Protein AF-A0AAP8N8T9-F1 (afdb_monomer)

Foldseek 3Di:
DVVVVLVPDPDPVVVVVVVVVVVVVVVLVVVLVVLVVVLVVQLVVCVVVVNPVSNVVSVVVSVCVNVVVVVVCVVVVVVVVVVCCVVVPPPPDDD

Solvent-accessible surface area (backbone atoms only — not comparable to full-atom values): 5526 Å² total; per-residue 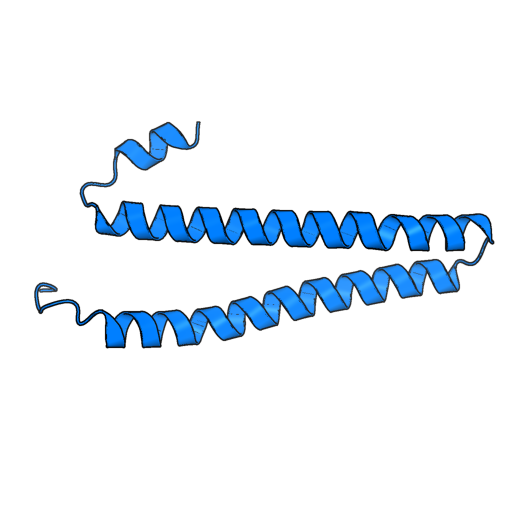(Å²): 119,75,71,68,68,62,75,74,63,95,46,73,66,61,55,50,53,51,53,52,51,50,51,53,50,50,51,51,54,48,52,54,51,50,54,49,58,62,48,49,58,57,40,51,55,24,55,76,69,70,36,65,66,57,36,52,50,53,52,51,53,52,50,50,50,53,51,50,51,52,49,51,51,51,64,51,47,60,56,48,52,57,50,49,56,64,73,60,57,75,72,93,76,88,129

Mean predicted aligned error: 10.9 Å

Structure (mmCIF, N/CA/C/O backbone):
data_AF-A0AAP8N8T9-F1
#
_entry.id   AF-A0AAP8N8T9-F1
#
loop_
_atom_site.group_PDB
_atom_site.id
_atom_site.type_symbol
_atom_site.label_atom_id
_atom_site.label_alt_id
_atom_site.label_comp_id
_atom_site.label_asym_id
_atom_site.label_entity_id
_atom_site.label_seq_id
_atom_site.pdbx_PDB_ins_code
_atom_site.Cartn_x
_atom_site.Cartn_y
_atom_site.Cartn_z
_atom_site.occupancy
_atom_site.B_iso_or_equiv
_atom_site.auth_seq_id
_atom_site.auth_comp_id
_atom_site.auth_asym_id
_atom_site.auth_atom_id
_atom_site.pdbx_PDB_model_num
ATOM 1 N N . VAL A 1 1 ? 19.916 12.147 -0.510 1.00 50.66 1 VAL A N 1
ATOM 2 C CA . VAL A 1 1 ? 20.585 10.833 -0.373 1.00 50.66 1 VAL A CA 1
ATOM 3 C C . VAL A 1 1 ? 20.262 9.915 -1.552 1.00 50.66 1 VAL A C 1
ATOM 5 O O . VAL A 1 1 ? 21.209 9.408 -2.133 1.00 50.66 1 VAL A O 1
ATOM 8 N N . ASP A 1 2 ? 19.007 9.821 -2.022 1.00 50.50 2 ASP A N 1
ATOM 9 C CA . ASP A 1 2 ? 18.657 9.040 -3.238 1.00 50.50 2 ASP A CA 1
ATOM 10 C C . ASP A 1 2 ? 19.225 9.598 -4.558 1.00 50.50 2 ASP A C 1
ATOM 12 O O . ASP A 1 2 ? 19.466 8.855 -5.506 1.00 50.50 2 ASP A O 1
ATOM 16 N N . SER A 1 3 ? 19.525 10.898 -4.619 1.00 54.34 3 SER A N 1
ATOM 17 C CA . SER A 1 3 ? 20.116 11.544 -5.799 1.00 54.34 3 SER A CA 1
ATOM 18 C C . SER A 1 3 ? 21.568 11.131 -6.088 1.00 54.34 3 SER A C 1
ATOM 20 O O . SER A 1 3 ? 22.025 11.276 -7.217 1.00 54.34 3 SER A O 1
ATOM 22 N N . THR A 1 4 ? 22.298 10.592 -5.107 1.00 54.06 4 THR A N 1
ATOM 23 C CA . THR A 1 4 ? 23.718 10.217 -5.260 1.00 54.06 4 THR A CA 1
ATOM 24 C C . THR A 1 4 ? 23.895 8.829 -5.891 1.00 54.06 4 THR A C 1
ATOM 26 O O . THR A 1 4 ? 24.874 8.587 -6.594 1.00 54.06 4 THR A O 1
ATOM 29 N N . VAL A 1 5 ? 22.929 7.923 -5.705 1.00 55.56 5 VAL A N 1
ATOM 30 C CA . VAL A 1 5 ? 22.952 6.567 -6.291 1.00 55.56 5 VAL A CA 1
ATOM 31 C C . VAL A 1 5 ? 22.601 6.603 -7.784 1.00 55.56 5 VAL A C 1
ATOM 33 O O . VAL A 1 5 ? 23.156 5.847 -8.576 1.00 55.56 5 VAL A O 1
ATOM 36 N N . ILE A 1 6 ? 21.753 7.550 -8.190 1.00 55.19 6 ILE A N 1
ATOM 37 C CA . ILE A 1 6 ? 21.298 7.723 -9.578 1.00 55.19 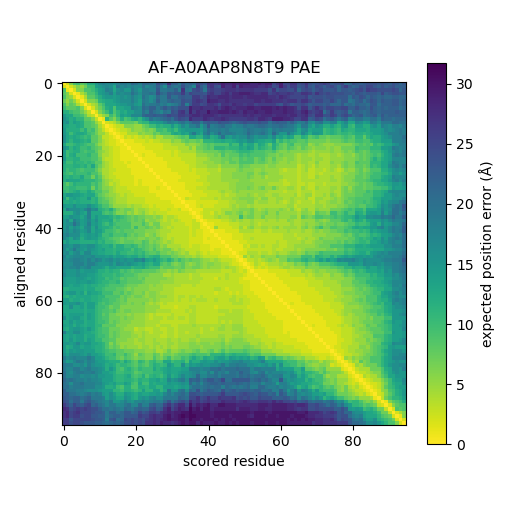6 ILE A CA 1
ATOM 38 C C . ILE A 1 6 ? 22.424 8.229 -10.506 1.00 55.19 6 ILE A C 1
ATOM 40 O O . ILE A 1 6 ? 22.427 7.928 -11.697 1.00 55.19 6 ILE A O 1
ATOM 44 N N . GLY A 1 7 ? 23.419 8.942 -9.966 1.00 50.81 7 GLY A N 1
ATOM 45 C CA . GLY A 1 7 ? 24.515 9.548 -10.736 1.00 50.81 7 GLY A CA 1
ATOM 46 C C . GLY A 1 7 ? 25.528 8.575 -11.359 1.00 50.81 7 GLY A C 1
ATOM 47 O O . GLY A 1 7 ? 26.401 9.026 -12.092 1.00 50.81 7 GLY A O 1
ATOM 48 N N . HIS A 1 8 ? 25.424 7.268 -11.090 1.00 55.12 8 HIS A N 1
ATOM 49 C CA . HIS A 1 8 ? 26.374 6.247 -11.557 1.00 55.12 8 HIS A CA 1
ATOM 50 C C . HIS A 1 8 ? 25.796 5.294 -12.619 1.00 55.12 8 HIS A C 1
ATOM 52 O O . HIS A 1 8 ? 26.445 4.306 -12.949 1.00 55.12 8 HIS A O 1
ATOM 58 N N . LEU A 1 9 ? 24.590 5.549 -13.146 1.00 54.38 9 LEU A N 1
ATOM 59 C CA . LEU A 1 9 ? 23.988 4.721 -14.200 1.00 54.38 9 LEU A CA 1
ATOM 60 C C . LEU A 1 9 ? 24.449 5.217 -15.588 1.00 54.38 9 LEU A C 1
ATOM 62 O O . LEU A 1 9 ? 24.063 6.314 -15.992 1.00 54.38 9 LEU A O 1
ATOM 66 N N . PRO A 1 10 ? 25.264 4.441 -16.328 1.00 58.41 10 PRO A N 1
ATOM 67 C CA . PRO A 1 10 ? 25.925 4.899 -17.554 1.00 58.41 10 PRO A CA 1
ATOM 68 C C . PRO A 1 10 ? 24.996 5.082 -18.772 1.00 58.41 10 PRO A C 1
ATOM 70 O O . PRO A 1 10 ? 25.437 5.636 -19.776 1.00 58.41 10 PRO A O 1
ATOM 73 N N . TYR A 1 11 ? 23.719 4.670 -18.708 1.00 58.53 11 TYR A N 1
ATOM 74 C CA . TYR A 1 11 ? 22.799 4.686 -19.856 1.00 58.53 11 TYR A CA 1
ATOM 75 C C . TYR A 1 11 ? 21.408 5.262 -19.521 1.00 58.53 11 TYR A C 1
ATOM 77 O O . TYR A 1 11 ? 20.767 4.872 -18.543 1.00 58.53 11 TYR A O 1
ATOM 85 N N . ALA A 1 12 ? 20.893 6.143 -20.390 1.00 62.00 12 ALA A N 1
ATOM 86 C CA . ALA A 1 12 ? 19.621 6.866 -20.223 1.00 62.00 12 ALA A CA 1
ATOM 87 C C . ALA A 1 12 ? 18.378 5.960 -20.066 1.00 62.00 12 ALA A C 1
ATOM 89 O O . ALA A 1 12 ? 17.413 6.336 -19.399 1.00 62.00 12 ALA A O 1
ATOM 90 N N . HIS A 1 13 ? 18.403 4.749 -20.630 1.00 61.44 13 HIS A N 1
ATOM 91 C CA . HIS A 1 13 ? 17.316 3.775 -20.494 1.00 61.44 13 HIS A CA 1
ATOM 92 C C . HIS A 1 13 ? 17.122 3.305 -19.040 1.00 61.44 13 HIS A C 1
ATOM 94 O O . HIS A 1 13 ? 15.989 3.214 -18.563 1.00 61.44 13 HIS A O 1
ATOM 100 N N . GLN A 1 14 ? 18.215 3.070 -18.309 1.00 64.38 14 GLN A N 1
ATOM 101 C CA . GLN A 1 14 ? 18.153 2.602 -16.922 1.00 64.38 14 GLN A CA 1
ATOM 102 C C . GLN A 1 14 ? 17.630 3.708 -15.991 1.00 64.38 14 GLN A C 1
ATOM 104 O O . GLN A 1 14 ? 16.825 3.443 -15.101 1.00 64.38 14 GLN A O 1
ATOM 109 N N . LEU A 1 15 ? 17.998 4.964 -16.262 1.00 68.12 15 LEU A N 1
ATOM 110 C CA . LEU A 1 15 ? 17.432 6.150 -15.606 1.00 68.12 15 LEU A CA 1
ATOM 111 C C . LEU A 1 15 ? 15.918 6.274 -15.831 1.00 68.12 15 LEU A C 1
ATOM 113 O O . LEU A 1 15 ? 15.177 6.534 -14.883 1.00 68.12 15 LEU A O 1
ATOM 117 N N . GLY A 1 16 ? 15.447 6.043 -17.061 1.00 70.44 16 GLY A N 1
ATOM 118 C CA . GLY A 1 16 ? 14.020 6.055 -17.391 1.00 70.44 16 GLY A CA 1
ATOM 119 C C . GLY A 1 16 ? 13.229 4.979 -16.641 1.00 70.44 16 GLY A C 1
ATOM 120 O O . GLY A 1 16 ? 12.196 5.280 -16.043 1.00 70.44 16 GLY A O 1
ATOM 121 N N . ALA A 1 17 ? 13.738 3.745 -16.598 1.00 73.19 17 ALA A N 1
ATOM 122 C CA . ALA A 1 17 ? 13.105 2.649 -15.863 1.00 73.19 17 ALA A CA 1
ATOM 123 C C . ALA A 1 17 ? 13.014 2.936 -14.353 1.00 73.19 17 AL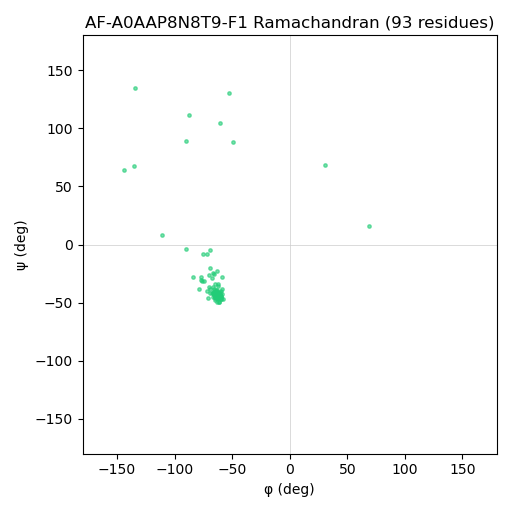A A C 1
ATOM 125 O O . ALA A 1 17 ? 11.962 2.734 -13.743 1.00 73.19 17 ALA A O 1
ATOM 126 N N . VAL A 1 18 ? 14.085 3.472 -13.756 1.00 77.62 18 VAL A N 1
ATOM 127 C CA . VAL A 1 18 ? 14.110 3.863 -12.338 1.00 77.62 18 VAL A CA 1
ATOM 128 C C . VAL A 1 18 ? 13.129 5.002 -12.056 1.00 77.62 18 VAL A C 1
ATOM 130 O O . VAL A 1 18 ? 12.399 4.937 -11.070 1.00 77.62 18 VAL A O 1
ATOM 133 N N . ALA A 1 19 ? 13.046 6.016 -12.923 1.00 79.12 19 ALA A N 1
ATOM 134 C CA . ALA A 1 19 ? 12.114 7.133 -12.755 1.00 79.12 19 ALA A CA 1
ATOM 135 C C . ALA A 1 19 ? 10.643 6.682 -12.804 1.00 79.12 19 ALA A C 1
ATOM 137 O O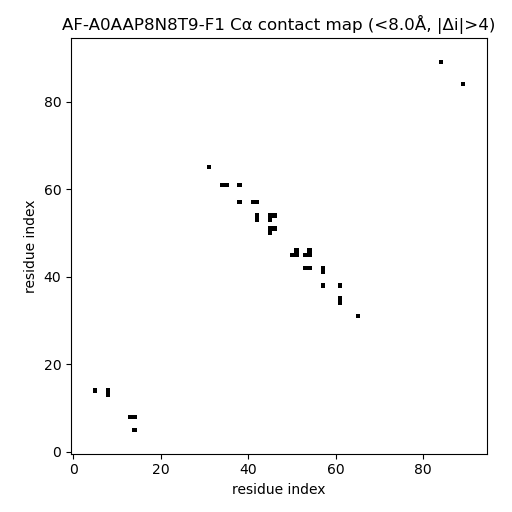 . ALA A 1 19 ? 9.825 7.111 -11.982 1.00 79.12 19 ALA A O 1
ATOM 138 N N . VAL A 1 20 ? 10.307 5.777 -13.728 1.00 78.38 20 VAL A N 1
ATOM 139 C CA . VAL A 1 20 ? 8.961 5.191 -13.828 1.00 78.38 20 VAL A CA 1
ATOM 140 C C . VAL A 1 20 ? 8.662 4.324 -12.603 1.00 78.38 20 VAL A C 1
ATOM 142 O O . VAL A 1 20 ? 7.599 4.470 -11.999 1.00 78.38 20 VAL A O 1
ATOM 145 N N . GLY A 1 21 ? 9.612 3.485 -12.177 1.00 81.25 21 GLY A N 1
ATOM 146 C CA . GLY A 1 21 ? 9.480 2.663 -10.972 1.00 81.25 21 GLY A CA 1
ATOM 147 C C . GLY A 1 21 ? 9.277 3.497 -9.703 1.00 81.25 21 GLY A C 1
ATOM 148 O O . GLY A 1 21 ? 8.374 3.217 -8.915 1.00 81.25 21 GLY A O 1
ATOM 149 N N . ALA A 1 22 ? 10.051 4.571 -9.534 1.00 82.44 22 ALA A N 1
ATOM 150 C CA . ALA A 1 22 ? 9.921 5.499 -8.412 1.00 82.44 22 ALA A CA 1
ATOM 151 C C . ALA A 1 22 ? 8.574 6.240 -8.419 1.00 82.44 22 ALA A C 1
ATOM 153 O O . ALA A 1 22 ? 7.950 6.410 -7.368 1.00 82.44 22 ALA A O 1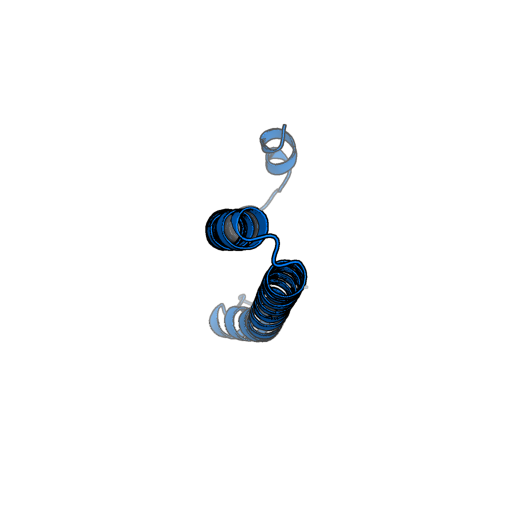
ATOM 154 N N . SER A 1 23 ? 8.091 6.644 -9.597 1.00 83.00 23 SER A N 1
ATOM 155 C CA . SER A 1 23 ? 6.780 7.288 -9.743 1.00 83.00 23 SER A CA 1
ATOM 156 C C . SER A 1 23 ? 5.645 6.334 -9.371 1.00 83.00 23 SER A C 1
ATOM 158 O O . SER A 1 23 ? 4.749 6.703 -8.611 1.00 83.00 23 SER A O 1
ATOM 160 N N . LEU A 1 24 ? 5.718 5.081 -9.835 1.00 83.00 24 LEU A N 1
ATOM 161 C CA . LEU A 1 24 ? 4.748 4.039 -9.500 1.00 83.00 24 LEU A CA 1
ATOM 162 C C . LEU A 1 24 ? 4.749 3.735 -7.998 1.00 83.00 24 LEU A C 1
ATOM 164 O O . LEU A 1 24 ? 3.687 3.665 -7.381 1.00 83.00 24 LEU A O 1
ATOM 168 N N . TYR A 1 25 ? 5.934 3.605 -7.397 1.00 84.81 25 TYR A N 1
ATOM 169 C CA . TYR A 1 25 ? 6.080 3.418 -5.956 1.00 84.81 25 TYR A CA 1
ATOM 170 C C . TYR A 1 25 ? 5.479 4.587 -5.167 1.00 84.81 25 TYR A C 1
ATOM 172 O O . TYR A 1 25 ? 4.737 4.376 -4.211 1.00 84.81 25 TYR A O 1
ATOM 180 N N . THR A 1 26 ? 5.749 5.822 -5.589 1.00 87.81 26 THR A N 1
ATOM 181 C CA . THR A 1 26 ? 5.206 7.024 -4.941 1.00 87.81 26 THR A CA 1
ATOM 182 C C . THR A 1 26 ? 3.681 7.037 -5.005 1.00 87.81 26 THR A C 1
ATOM 184 O O . THR A 1 26 ? 3.022 7.276 -3.993 1.00 87.81 26 THR A O 1
ATOM 187 N N . PHE A 1 27 ? 3.107 6.716 -6.167 1.00 87.25 27 PHE A N 1
ATOM 188 C CA . PHE A 1 27 ? 1.661 6.588 -6.335 1.00 87.25 27 PHE A CA 1
ATOM 189 C C . PHE A 1 27 ? 1.065 5.508 -5.419 1.00 87.25 27 PHE A C 1
ATOM 191 O O . PHE A 1 27 ? 0.086 5.764 -4.719 1.00 87.25 27 PHE A O 1
ATOM 198 N N . LEU A 1 28 ? 1.686 4.326 -5.360 1.00 85.44 28 LEU A N 1
ATOM 199 C CA . LEU A 1 28 ? 1.305 3.225 -4.468 1.00 85.44 28 LEU A CA 1
ATOM 200 C C . LEU A 1 28 ? 1.336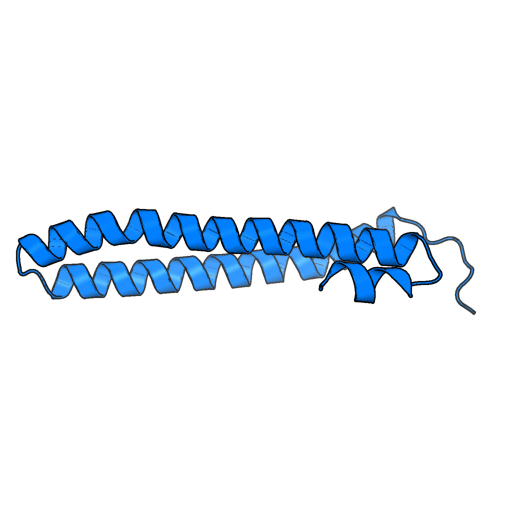 3.630 -2.989 1.00 85.44 28 LEU A C 1
ATOM 202 O O . LEU A 1 28 ? 0.384 3.372 -2.248 1.00 85.44 28 LEU A O 1
ATOM 206 N N . ALA A 1 29 ? 2.413 4.291 -2.563 1.00 87.75 29 ALA A N 1
ATOM 207 C CA . ALA A 1 29 ? 2.561 4.793 -1.203 1.00 87.75 29 ALA A CA 1
ATOM 208 C C . ALA A 1 29 ? 1.452 5.802 -0.864 1.00 87.75 29 ALA A C 1
ATOM 210 O O . ALA A 1 29 ? 0.866 5.747 0.221 1.00 87.75 29 ALA A O 1
ATOM 211 N N . TRP A 1 30 ? 1.104 6.678 -1.811 1.00 88.94 30 TRP A N 1
ATOM 212 C CA . TRP A 1 30 ? 0.022 7.644 -1.644 1.00 88.94 30 TRP A CA 1
ATOM 213 C C . TRP A 1 30 ? -1.353 6.971 -1.573 1.00 88.94 30 TRP A C 1
ATOM 215 O O . TRP A 1 30 ? -2.153 7.306 -0.701 1.00 88.94 30 TRP A O 1
ATOM 225 N N . ALA A 1 31 ? -1.609 5.967 -2.415 1.00 86.94 31 ALA A N 1
ATOM 226 C CA . ALA A 1 31 ? -2.847 5.189 -2.400 1.00 86.94 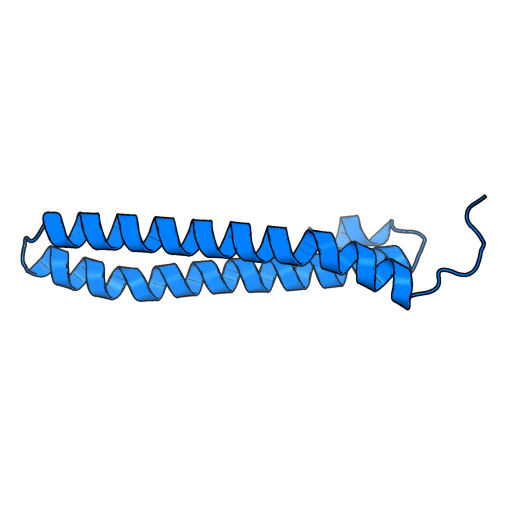31 ALA A CA 1
ATOM 227 C C . ALA A 1 31 ? -3.051 4.454 -1.062 1.00 86.94 31 ALA A C 1
ATOM 229 O O . ALA A 1 31 ? -4.148 4.484 -0.499 1.00 86.94 31 ALA A O 1
ATOM 230 N N . MET A 1 32 ? -1.992 3.858 -0.500 1.00 86.44 32 MET A N 1
ATOM 231 C CA . MET A 1 32 ? -2.052 3.287 0.850 1.00 86.44 32 MET A CA 1
ATOM 232 C C . MET A 1 32 ? -2.258 4.352 1.930 1.00 86.44 32 MET A C 1
ATOM 234 O O . MET A 1 32 ? -3.038 4.141 2.862 1.00 86.44 32 MET A O 1
ATOM 238 N N . GLY A 1 33 ? -1.626 5.520 1.794 1.00 88.00 33 GLY A N 1
ATOM 239 C CA . GLY A 1 33 ? -1.866 6.668 2.671 1.00 88.00 33 GLY A CA 1
ATOM 240 C C . GLY A 1 33 ? -3.330 7.126 2.661 1.00 88.00 33 GLY A C 1
ATOM 241 O O . GLY A 1 33 ? -3.908 7.365 3.724 1.00 88.00 33 GLY A O 1
ATOM 242 N N . PHE A 1 34 ? -3.945 7.174 1.479 1.00 86.94 34 PHE A N 1
ATOM 243 C CA . PHE A 1 34 ? -5.352 7.515 1.290 1.00 86.94 34 PHE A CA 1
ATOM 244 C C . PHE A 1 34 ? -6.288 6.480 1.926 1.00 86.94 34 PHE A C 1
ATOM 246 O O . PHE A 1 34 ? -7.173 6.847 2.700 1.00 86.94 34 PHE A O 1
ATOM 253 N N . LEU A 1 35 ? -6.062 5.183 1.681 1.00 86.12 35 LEU A N 1
ATOM 254 C CA . LEU A 1 35 ? -6.854 4.103 2.283 1.00 86.12 35 LEU A CA 1
ATOM 255 C C . LEU A 1 35 ? -6.793 4.142 3.821 1.00 86.12 35 LEU A C 1
ATOM 257 O O . LEU A 1 35 ? -7.801 3.936 4.506 1.00 86.12 35 LEU A O 1
ATOM 261 N N . ARG A 1 36 ? -5.621 4.469 4.377 1.00 83.38 36 ARG A N 1
ATOM 262 C CA . ARG A 1 36 ? -5.442 4.671 5.818 1.00 83.38 36 ARG A CA 1
ATOM 263 C C . ARG A 1 36 ? -6.273 5.851 6.326 1.00 83.38 36 ARG A C 1
ATOM 265 O O . ARG A 1 36 ? -7.007 5.691 7.296 1.00 83.38 36 ARG A O 1
ATOM 272 N N . MET A 1 37 ? -6.211 7.015 5.675 1.00 87.56 37 MET A N 1
ATOM 273 C CA . MET A 1 37 ? -7.029 8.170 6.076 1.00 87.56 37 MET A CA 1
ATOM 274 C C . MET A 1 37 ? -8.532 7.868 5.984 1.00 87.56 37 MET A C 1
ATOM 276 O O . MET A 1 37 ? -9.263 8.145 6.934 1.00 87.56 37 MET A O 1
ATOM 280 N N . GLY A 1 38 ? -8.989 7.214 4.912 1.00 85.44 38 GLY A N 1
ATOM 281 C CA . GLY A 1 38 ? -10.397 6.840 4.743 1.00 85.44 38 GLY A CA 1
ATOM 282 C C . GLY A 1 38 ? -10.911 5.859 5.805 1.00 85.44 38 GLY A C 1
ATOM 283 O O . GLY A 1 38 ? -12.021 6.015 6.308 1.00 85.44 38 GLY A O 1
ATOM 284 N N . SER A 1 39 ? -10.099 4.875 6.204 1.00 85.31 39 SER A N 1
ATOM 285 C CA . SER A 1 39 ? -10.492 3.868 7.205 1.00 85.31 39 SER A CA 1
ATOM 286 C C . SER A 1 39 ? -10.452 4.386 8.648 1.00 85.31 39 SER A C 1
ATOM 288 O O . SER A 1 39 ? -11.279 3.974 9.464 1.00 85.31 39 SER A O 1
ATOM 290 N N . THR A 1 40 ? -9.565 5.338 8.969 1.00 87.56 40 THR A N 1
ATOM 291 C CA . THR A 1 40 ? -9.485 5.928 10.321 1.00 87.56 40 THR A CA 1
ATOM 292 C C . THR A 1 40 ? -10.756 6.665 10.751 1.00 87.56 40 THR A C 1
ATOM 294 O O . THR A 1 40 ? -11.128 6.578 11.919 1.00 87.56 40 THR A O 1
ATOM 297 N N . GLY A 1 41 ? -11.472 7.322 9.830 1.00 86.75 41 GLY A N 1
ATOM 298 C CA . GLY A 1 41 ? -12.744 7.989 10.138 1.00 86.75 41 GLY A CA 1
ATOM 299 C C . GLY A 1 41 ? -13.841 7.009 10.565 1.00 86.75 41 GLY A C 1
ATOM 300 O O . GLY A 1 41 ? -14.497 7.211 11.587 1.00 86.75 41 GLY A O 1
ATOM 301 N N . PHE A 1 42 ? -13.995 5.900 9.836 1.00 86.81 42 PHE A N 1
ATOM 302 C CA . PHE A 1 42 ? -14.939 4.841 10.205 1.00 86.81 42 PHE A CA 1
ATOM 303 C C . PHE A 1 42 ? -14.537 4.144 11.507 1.00 86.81 42 PHE A C 1
ATOM 305 O O . PHE A 1 42 ? -15.392 3.880 12.352 1.00 86.81 42 PHE A O 1
ATOM 312 N N . ALA A 1 43 ? -13.238 3.894 11.702 1.00 88.06 43 ALA A N 1
ATOM 313 C CA . ALA A 1 43 ? -12.732 3.299 12.933 1.00 88.06 43 ALA A CA 1
ATOM 314 C C . ALA A 1 43 ? -13.006 4.201 14.148 1.00 88.06 43 ALA A C 1
ATOM 316 O O . ALA A 1 43 ? -13.450 3.706 15.180 1.00 88.06 43 ALA A O 1
ATOM 317 N N . ALA A 1 44 ? -12.828 5.521 14.020 1.00 87.50 44 ALA A N 1
ATOM 318 C CA . ALA A 1 44 ? -13.143 6.478 15.081 1.00 87.50 44 ALA A CA 1
ATOM 319 C C . ALA A 1 44 ? -14.641 6.485 15.436 1.00 87.50 44 ALA A C 1
ATOM 321 O O . ALA A 1 44 ? -14.996 6.515 16.613 1.00 87.50 44 ALA A O 1
ATOM 322 N N . GLN A 1 45 ? -15.527 6.397 14.438 1.00 89.56 45 GLN A N 1
ATOM 323 C CA . GLN A 1 45 ? -16.973 6.304 14.672 1.00 89.56 45 GLN A CA 1
ATOM 324 C C . GLN A 1 45 ? -17.377 4.995 15.363 1.00 89.56 45 GLN A C 1
ATOM 326 O O . GLN A 1 45 ? -18.217 5.013 16.260 1.00 89.56 45 GLN A O 1
ATOM 331 N N . ALA A 1 46 ? -16.794 3.863 14.960 1.00 87.81 46 ALA A N 1
ATOM 332 C CA . ALA A 1 46 ? -17.040 2.568 15.596 1.00 87.81 46 ALA A CA 1
ATOM 333 C C . ALA A 1 46 ? -16.507 2.538 17.040 1.00 87.81 46 ALA A C 1
ATOM 335 O O . ALA A 1 46 ? -17.218 2.114 17.952 1.00 87.81 46 ALA A O 1
ATOM 336 N N . ALA A 1 47 ? -15.306 3.081 17.264 1.00 88.06 47 ALA A N 1
ATOM 337 C CA . ALA A 1 47 ? -14.718 3.221 18.593 1.00 88.06 47 ALA A CA 1
ATOM 338 C C . ALA A 1 47 ? -15.574 4.109 19.512 1.00 88.06 47 ALA A C 1
ATOM 340 O O . ALA A 1 47 ? -15.831 3.731 20.652 1.00 88.06 47 ALA A O 1
ATOM 341 N N . GLY A 1 48 ? -16.084 5.239 19.009 1.00 89.75 48 GLY A N 1
ATOM 342 C CA . GLY A 1 48 ? -16.976 6.128 19.764 1.00 89.75 48 GLY A CA 1
ATOM 343 C C . GLY A 1 48 ? -18.315 5.491 20.158 1.00 89.75 48 GLY A C 1
ATOM 344 O O . GLY A 1 48 ? -18.926 5.917 21.134 1.00 89.75 48 GLY A O 1
ATOM 345 N N . ARG A 1 49 ? -18.762 4.452 19.440 1.00 90.06 49 ARG A N 1
ATOM 346 C CA . ARG A 1 49 ? -19.959 3.656 19.775 1.00 90.06 49 ARG A CA 1
ATOM 347 C C . ARG A 1 49 ? -19.661 2.451 20.676 1.00 90.06 49 ARG A C 1
ATOM 349 O O . ARG A 1 49 ? -20.592 1.750 21.055 1.00 90.06 49 ARG A O 1
ATOM 356 N N . GLY A 1 50 ? -18.392 2.193 21.004 1.00 88.62 50 GLY A N 1
ATOM 357 C CA . GLY A 1 50 ? -17.974 1.002 21.752 1.00 88.62 50 GLY A CA 1
ATOM 358 C C . GLY A 1 50 ? -18.124 -0.310 20.970 1.00 88.62 50 GLY A C 1
ATOM 359 O O . GLY A 1 50 ? -18.100 -1.384 21.568 1.00 88.62 50 GLY A O 1
ATOM 360 N N . ASP A 1 51 ? -18.282 -0.246 19.645 1.00 90.19 51 ASP A N 1
ATOM 361 C CA . ASP A 1 51 ? -18.529 -1.417 18.804 1.00 90.19 51 ASP A CA 1
ATOM 362 C C . ASP A 1 51 ? -17.209 -2.029 18.308 1.00 90.19 51 ASP A C 1
ATOM 364 O O . ASP A 1 51 ? -16.668 -1.692 17.248 1.00 90.19 51 ASP A O 1
ATOM 368 N N . GLY A 1 52 ? -16.673 -2.954 19.107 1.00 87.50 52 GLY A N 1
ATOM 369 C CA . GLY A 1 52 ? -15.450 -3.684 18.773 1.00 87.50 52 GLY A CA 1
ATOM 370 C C . GLY A 1 52 ? -15.591 -4.612 17.559 1.00 87.50 52 GLY A C 1
ATOM 371 O O . GLY A 1 52 ? -14.595 -4.880 16.880 1.00 87.50 52 GLY A O 1
ATOM 372 N N . ALA A 1 53 ? -16.805 -5.080 17.248 1.00 89.69 53 ALA A N 1
ATOM 373 C CA . ALA A 1 53 ? -17.044 -5.930 16.085 1.00 89.69 53 ALA A CA 1
ATOM 374 C C . ALA A 1 53 ? -16.903 -5.117 14.791 1.00 89.69 53 ALA A C 1
ATOM 376 O O . ALA A 1 53 ? -16.167 -5.526 13.887 1.00 89.69 53 ALA A O 1
ATOM 377 N N . ALA A 1 54 ? -17.502 -3.924 14.748 1.00 87.94 54 ALA A N 1
ATOM 378 C CA . ALA A 1 54 ? -17.346 -2.991 13.63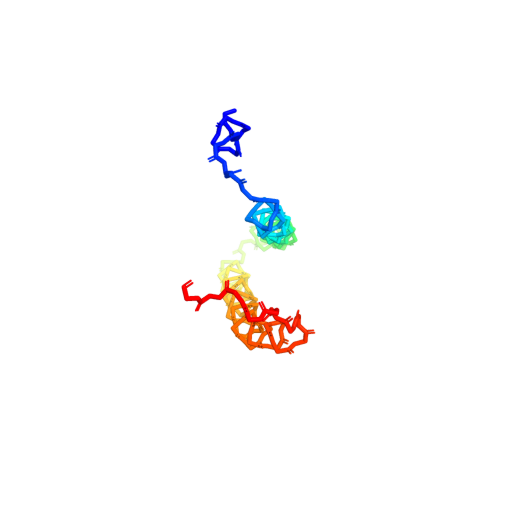6 1.00 87.94 54 ALA A CA 1
ATOM 379 C C . ALA A 1 54 ? -15.877 -2.580 13.433 1.00 87.94 54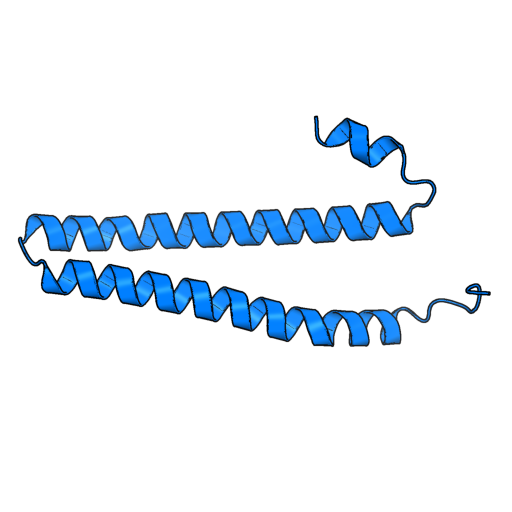 ALA A C 1
ATOM 381 O O . ALA A 1 54 ? -15.395 -2.538 12.300 1.00 87.94 54 ALA A O 1
ATOM 382 N N . LEU A 1 55 ? -15.124 -2.353 14.516 1.00 88.75 55 LEU A N 1
ATOM 383 C CA . LEU A 1 55 ? -13.697 -2.020 14.437 1.00 88.75 55 LEU A CA 1
ATOM 384 C C . LEU A 1 55 ? -12.884 -3.133 13.751 1.00 88.75 55 LEU A C 1
ATOM 386 O O . LEU A 1 55 ? -12.064 -2.874 12.867 1.00 88.75 55 LEU A O 1
ATOM 390 N N . ARG A 1 56 ? -13.141 -4.392 14.130 1.00 90.19 56 ARG A N 1
ATOM 391 C CA . ARG A 1 56 ? -12.477 -5.566 13.550 1.00 90.19 56 ARG A CA 1
ATOM 392 C C . ARG A 1 56 ? -12.864 -5.772 12.086 1.00 90.19 56 ARG A C 1
ATOM 394 O O . ARG A 1 56 ? -12.009 -6.136 11.281 1.00 90.19 56 ARG A O 1
ATOM 401 N N . GLN A 1 57 ? -14.116 -5.493 11.729 1.00 91.62 57 GLN A N 1
ATOM 402 C CA . GLN A 1 57 ? -14.584 -5.538 10.346 1.00 91.62 57 GLN A CA 1
ATOM 403 C C . GLN A 1 57 ? -13.876 -4.493 9.471 1.00 91.62 57 GLN A C 1
ATOM 405 O O . GLN A 1 57 ? -13.403 -4.836 8.390 1.00 91.62 57 GLN A O 1
ATOM 410 N N . ILE A 1 58 ? -13.726 -3.255 9.954 1.00 90.69 58 ILE A N 1
ATOM 411 C CA . ILE A 1 58 ? -13.008 -2.187 9.236 1.00 90.69 58 ILE A CA 1
ATOM 412 C C . ILE A 1 58 ? -11.541 -2.574 9.006 1.00 90.69 58 ILE A C 1
ATOM 414 O O . ILE A 1 58 ? -11.019 -2.377 7.908 1.00 90.69 58 ILE A O 1
ATOM 418 N N . LEU A 1 59 ? -10.886 -3.177 10.005 1.00 88.75 59 LEU A N 1
ATOM 419 C CA . LEU A 1 59 ? -9.511 -3.674 9.875 1.00 88.75 59 LEU A CA 1
ATOM 420 C C . LEU A 1 59 ? -9.388 -4.766 8.807 1.00 88.75 59 LEU A C 1
ATOM 422 O O . LEU A 1 59 ? -8.518 -4.681 7.941 1.00 88.75 59 LEU A O 1
ATOM 426 N N . LEU A 1 60 ? -10.263 -5.775 8.844 1.00 91.81 60 LEU A N 1
ATOM 427 C CA . LEU A 1 60 ? -10.258 -6.862 7.861 1.00 91.81 60 LEU A CA 1
ATOM 428 C C . LEU A 1 60 ? -10.533 -6.342 6.449 1.00 91.81 60 LEU A C 1
ATOM 430 O O . LEU A 1 60 ? -9.839 -6.724 5.512 1.00 91.81 60 LEU A O 1
ATOM 434 N N . GLN A 1 61 ? -11.497 -5.436 6.298 1.00 92.25 61 GLN A N 1
ATOM 435 C CA . GLN A 1 61 ? -11.821 -4.830 5.012 1.00 92.25 61 GLN A CA 1
ATOM 436 C C . GLN A 1 61 ? -10.642 -4.019 4.459 1.00 92.25 61 GLN A C 1
ATOM 438 O O . GLN A 1 61 ? -10.306 -4.156 3.285 1.00 92.25 61 GLN A O 1
ATOM 443 N N . GLY A 1 62 ? -9.976 -3.223 5.302 1.00 90.44 62 GLY A N 1
ATOM 444 C CA . GLY A 1 62 ? -8.774 -2.484 4.916 1.00 90.44 62 GLY A CA 1
ATOM 445 C C . GLY A 1 62 ? -7.635 -3.407 4.475 1.00 90.44 62 GLY A C 1
ATOM 446 O O . GLY A 1 62 ? -7.026 -3.170 3.433 1.00 90.44 62 GLY A O 1
ATOM 447 N N . LEU A 1 63 ? -7.389 -4.491 5.218 1.00 90.12 63 LEU A N 1
ATOM 448 C CA . LEU A 1 63 ? -6.347 -5.469 4.895 1.00 90.12 63 LEU A CA 1
ATOM 449 C C . LEU A 1 63 ? -6.634 -6.202 3.577 1.00 90.12 63 LEU A C 1
ATOM 451 O O . LEU A 1 63 ? -5.743 -6.334 2.740 1.00 90.12 63 LEU A O 1
ATOM 455 N N . LEU A 1 64 ? -7.879 -6.642 3.370 1.00 92.81 64 LEU A N 1
ATOM 456 C CA . LEU A 1 64 ? -8.301 -7.310 2.137 1.00 92.81 64 LEU A CA 1
ATOM 457 C C . LEU A 1 64 ? -8.199 -6.381 0.924 1.00 92.81 64 LEU A C 1
ATOM 459 O O . LEU A 1 64 ? -7.728 -6.812 -0.125 1.00 92.81 64 LEU A O 1
ATOM 463 N N . LEU A 1 65 ? -8.583 -5.109 1.065 1.00 90.62 65 LEU A N 1
ATOM 464 C CA . LEU A 1 65 ? -8.450 -4.117 -0.004 1.00 90.62 65 LEU A CA 1
ATOM 465 C C . LEU A 1 65 ? -6.984 -3.843 -0.348 1.00 90.62 65 LEU A C 1
ATOM 467 O O . LEU A 1 65 ? -6.631 -3.832 -1.525 1.00 90.62 65 LEU A O 1
ATOM 471 N N . ALA A 1 66 ? -6.124 -3.663 0.657 1.00 88.69 66 ALA A N 1
ATOM 472 C CA . ALA A 1 66 ? -4.695 -3.445 0.441 1.00 88.69 66 ALA A CA 1
ATOM 473 C C . ALA A 1 66 ? -4.035 -4.647 -0.252 1.00 88.69 66 ALA A C 1
ATOM 475 O O . ALA A 1 66 ? -3.308 -4.478 -1.231 1.00 88.69 66 ALA A O 1
ATOM 476 N N . MET A 1 67 ? -4.335 -5.862 0.211 1.00 91.06 67 MET A N 1
ATOM 477 C CA . MET A 1 67 ? -3.816 -7.096 -0.376 1.00 91.06 67 MET A CA 1
ATOM 478 C C . MET A 1 67 ? -4.347 -7.318 -1.797 1.00 91.06 67 MET A C 1
ATOM 480 O O . MET A 1 67 ? -3.574 -7.640 -2.696 1.00 91.06 67 MET A O 1
ATOM 484 N N . GLY A 1 68 ? -5.642 -7.087 -2.025 1.00 92.44 68 GLY A N 1
ATOM 485 C CA . GLY A 1 68 ? -6.253 -7.174 -3.349 1.00 92.44 68 GLY A CA 1
ATOM 486 C C . GLY A 1 68 ? -5.637 -6.187 -4.338 1.00 92.44 68 GLY A C 1
ATOM 487 O O . GLY A 1 68 ? -5.314 -6.572 -5.458 1.00 92.44 68 GLY A O 1
ATOM 488 N N . LEU A 1 69 ? -5.394 -4.942 -3.915 1.00 88.81 69 LEU A N 1
ATOM 489 C CA . LEU A 1 69 ? -4.745 -3.931 -4.749 1.00 88.81 69 LEU A CA 1
ATOM 490 C C . LEU A 1 69 ? -3.290 -4.307 -5.068 1.00 88.81 69 LEU A C 1
ATOM 492 O O . LEU A 1 69 ? -2.868 -4.174 -6.214 1.00 88.81 69 LEU A O 1
ATOM 496 N N . ALA A 1 70 ? -2.537 -4.815 -4.087 1.00 87.25 70 ALA A N 1
ATOM 497 C CA . ALA A 1 70 ? -1.160 -5.263 -4.290 1.00 87.25 70 ALA A CA 1
ATOM 498 C C . ALA A 1 70 ? -1.077 -6.432 -5.284 1.00 87.25 70 ALA A C 1
ATOM 500 O O . ALA A 1 70 ? -0.263 -6.399 -6.207 1.00 87.25 70 ALA A O 1
ATOM 501 N N . ILE A 1 71 ? -1.951 -7.434 -5.136 1.00 90.12 71 ILE A N 1
ATOM 502 C CA . ILE A 1 71 ? -2.028 -8.573 -6.058 1.00 90.12 71 ILE A CA 1
ATOM 503 C C . ILE A 1 71 ? -2.449 -8.105 -7.448 1.00 90.12 71 ILE A C 1
ATOM 505 O O . ILE A 1 71 ? -1.816 -8.492 -8.421 1.00 90.12 71 ILE A O 1
ATOM 509 N N . LEU A 1 72 ? -3.476 -7.257 -7.557 1.00 89.06 72 LEU A N 1
ATOM 510 C CA . LEU A 1 72 ? -3.964 -6.744 -8.837 1.00 89.06 72 LEU A CA 1
ATOM 511 C C . LEU A 1 72 ? -2.866 -5.985 -9.589 1.00 89.06 72 LEU A C 1
ATOM 513 O O . LEU A 1 72 ? -2.651 -6.227 -10.774 1.00 89.06 72 LEU A O 1
ATOM 517 N N . LEU A 1 73 ? -2.147 -5.097 -8.901 1.00 84.31 73 LEU A N 1
ATOM 518 C CA . LEU A 1 73 ? -1.067 -4.320 -9.505 1.00 84.31 73 LEU A CA 1
ATOM 519 C C . LEU A 1 73 ? 0.140 -5.192 -9.862 1.00 84.31 73 LEU A C 1
ATOM 521 O O . LEU A 1 73 ? 0.713 -5.006 -10.931 1.00 84.31 73 LEU A O 1
ATOM 525 N N . GLY A 1 74 ? 0.490 -6.179 -9.033 1.00 84.06 74 GLY A N 1
ATOM 526 C CA . GLY A 1 74 ? 1.514 -7.169 -9.375 1.00 84.06 74 GLY A CA 1
ATOM 527 C C . GLY A 1 74 ? 1.119 -8.017 -10.589 1.00 84.06 74 GLY A C 1
ATOM 528 O O . GLY A 1 74 ? 1.901 -8.170 -11.524 1.00 84.06 74 GLY A O 1
ATOM 529 N N . ALA A 1 75 ? -0.122 -8.502 -10.618 1.00 86.75 75 ALA A N 1
ATOM 530 C CA . ALA A 1 75 ? -0.666 -9.320 -11.697 1.00 86.75 75 ALA A CA 1
ATOM 531 C C . ALA A 1 75 ? -0.825 -8.551 -13.013 1.00 86.75 75 ALA A C 1
ATOM 533 O O . ALA A 1 75 ? -0.726 -9.164 -14.066 1.00 86.75 75 ALA A O 1
ATOM 534 N N . LEU A 1 76 ? -1.049 -7.233 -12.972 1.00 81.62 76 LEU A N 1
ATOM 535 C CA . LEU A 1 76 ? -1.026 -6.359 -14.149 1.00 81.62 76 LEU A CA 1
ATOM 536 C C . LEU A 1 76 ? 0.405 -6.002 -14.567 1.00 81.62 76 LEU A C 1
ATOM 538 O O . LEU A 1 76 ? 0.697 -5.956 -15.759 1.00 81.62 76 LEU A O 1
ATOM 542 N N . GLY A 1 77 ? 1.310 -5.783 -13.610 1.00 75.62 77 GLY A N 1
ATOM 543 C CA . GLY A 1 77 ? 2.701 -5.414 -13.874 1.00 75.62 77 GLY A CA 1
ATOM 544 C C . GLY A 1 77 ? 3.494 -6.494 -14.617 1.00 75.62 77 GLY A C 1
ATOM 545 O O . GLY A 1 77 ? 4.258 -6.171 -15.525 1.00 75.62 77 GLY A O 1
ATOM 546 N N . VAL A 1 78 ? 3.280 -7.773 -14.283 1.00 72.69 78 VAL A N 1
ATOM 547 C CA . VAL A 1 78 ? 3.954 -8.919 -14.928 1.00 72.69 78 VAL A CA 1
ATOM 548 C C . VAL A 1 78 ? 3.659 -9.038 -16.438 1.00 72.69 78 VAL A C 1
ATOM 550 O O . VAL A 1 78 ? 4.608 -9.161 -17.206 1.00 72.69 78 VAL A O 1
ATOM 553 N N . PRO A 1 79 ? 2.405 -8.988 -16.924 1.00 72.94 79 PRO A N 1
ATOM 554 C CA . PRO A 1 79 ? 2.123 -9.008 -18.358 1.00 72.94 79 PRO A CA 1
ATOM 555 C C . PRO A 1 79 ? 2.453 -7.677 -19.044 1.00 72.94 79 PRO A C 1
ATOM 557 O O . PRO A 1 79 ? 2.862 -7.686 -20.203 1.00 72.94 79 PRO A O 1
ATOM 560 N N . LEU A 1 80 ? 2.323 -6.535 -18.352 1.00 67.50 80 LEU A N 1
ATOM 561 C CA . LEU A 1 80 ? 2.659 -5.221 -18.914 1.00 67.50 80 LEU A CA 1
ATOM 562 C C . LEU A 1 80 ? 4.140 -5.100 -19.274 1.00 67.50 80 LEU A C 1
ATOM 564 O O . LEU A 1 80 ? 4.448 -4.481 -20.287 1.00 67.50 80 LEU A O 1
ATOM 568 N N . SER A 1 81 ? 5.051 -5.707 -18.508 1.00 66.25 81 SER A N 1
ATOM 569 C CA . SER A 1 81 ? 6.475 -5.723 -18.865 1.00 66.25 81 SER A CA 1
ATOM 570 C C . SER A 1 81 ? 6.729 -6.526 -20.145 1.00 66.25 81 SER A C 1
ATOM 572 O O . SER A 1 81 ? 7.456 -6.061 -21.019 1.00 66.25 81 SER A O 1
ATOM 574 N N . GLY A 1 82 ? 6.064 -7.674 -20.311 1.00 64.06 82 GLY A N 1
ATOM 575 C CA . GLY A 1 82 ? 6.138 -8.480 -21.533 1.00 64.06 82 GLY A CA 1
ATOM 576 C C . GLY A 1 82 ? 5.581 -7.756 -22.763 1.00 64.06 82 GLY A C 1
ATOM 577 O O . GLY A 1 82 ? 6.208 -7.757 -23.820 1.00 64.06 82 GLY A O 1
ATOM 578 N N . VAL A 1 83 ? 4.439 -7.077 -22.622 1.00 64.81 83 VAL A N 1
ATOM 579 C CA . VAL A 1 83 ? 3.824 -6.287 -23.703 1.00 64.81 83 VAL A CA 1
ATOM 580 C C . VAL A 1 83 ? 4.656 -5.043 -24.025 1.00 64.81 83 VAL A C 1
ATOM 582 O O . VAL A 1 83 ? 4.871 -4.748 -25.197 1.00 64.81 83 VAL A O 1
ATOM 585 N N . ALA A 1 84 ? 5.179 -4.342 -23.015 1.00 63.34 84 ALA A N 1
ATOM 586 C CA . ALA A 1 84 ? 6.058 -3.191 -23.212 1.00 63.34 84 ALA A CA 1
ATOM 587 C C . ALA A 1 84 ? 7.332 -3.578 -23.973 1.00 63.34 84 ALA A C 1
ATOM 589 O O . ALA A 1 84 ? 7.698 -2.894 -24.923 1.00 63.34 84 ALA A O 1
ATOM 590 N N . LEU A 1 85 ? 7.960 -4.707 -23.629 1.00 63.19 85 LEU A N 1
ATOM 591 C CA . LEU A 1 85 ? 9.128 -5.225 -24.348 1.00 63.19 85 LEU A CA 1
ATOM 592 C C . LEU A 1 85 ? 8.795 -5.630 -25.792 1.00 63.19 85 LEU A C 1
ATOM 594 O O . LEU A 1 85 ? 9.617 -5.430 -26.683 1.00 63.19 85 LEU A O 1
ATOM 598 N N . HIS A 1 86 ? 7.587 -6.144 -26.043 1.00 64.50 86 HIS A N 1
ATOM 599 C CA . HIS A 1 86 ? 7.141 -6.506 -27.390 1.00 64.50 86 HIS A CA 1
ATOM 600 C C . HIS A 1 86 ? 6.862 -5.276 -28.270 1.00 64.50 86 HIS A C 1
ATOM 602 O O . HIS A 1 86 ? 7.223 -5.261 -29.445 1.00 64.50 86 HIS A O 1
ATOM 608 N N . PHE A 1 87 ? 6.262 -4.223 -27.704 1.00 60.53 87 PHE A N 1
ATOM 609 C CA . PHE A 1 87 ? 6.006 -2.964 -28.414 1.00 60.53 87 PHE A CA 1
ATOM 610 C C . PHE A 1 87 ? 7.251 -2.088 -28.570 1.00 60.53 87 PHE A C 1
ATOM 612 O O . PHE A 1 87 ? 7.325 -1.323 -29.527 1.00 60.53 87 PHE A O 1
ATOM 619 N N . MET A 1 88 ? 8.224 -2.179 -27.656 1.00 57.81 88 MET A N 1
ATOM 620 C CA . MET A 1 88 ? 9.425 -1.344 -27.706 1.00 57.81 88 MET A CA 1
ATOM 621 C C . MET A 1 88 ? 10.438 -1.766 -28.773 1.00 57.81 88 MET A C 1
ATOM 623 O O . MET A 1 88 ? 11.369 -0.994 -28.961 1.00 57.81 88 MET A O 1
ATOM 627 N N . GLN A 1 89 ? 10.271 -2.917 -29.456 1.00 59.12 89 GLN A N 1
ATOM 628 C CA . GLN A 1 89 ? 11.224 -3.457 -30.446 1.00 59.12 89 GLN A CA 1
ATOM 629 C C . GLN A 1 89 ? 12.670 -3.053 -30.106 1.00 59.12 89 GLN A C 1
ATOM 631 O O . GLN A 1 89 ? 13.227 -2.201 -30.802 1.00 59.12 89 GLN A O 1
ATOM 636 N N . PRO A 1 90 ? 13.267 -3.570 -29.013 1.00 53.72 90 PRO A N 1
ATOM 637 C CA . PRO A 1 90 ? 14.656 -3.263 -28.723 1.00 53.72 90 PRO A CA 1
ATOM 638 C C . PRO A 1 90 ? 15.457 -3.778 -29.916 1.00 53.72 90 PRO A C 1
ATOM 640 O O . PRO A 1 90 ? 15.563 -4.985 -30.134 1.00 53.72 90 PRO A O 1
ATOM 643 N N . SER A 1 91 ? 15.894 -2.848 -30.765 1.00 46.56 91 SER A N 1
ATOM 644 C CA . SER A 1 91 ? 16.693 -3.135 -31.943 1.00 46.56 91 SER A CA 1
ATOM 645 C C . SER A 1 91 ? 17.883 -3.961 -31.490 1.00 46.56 91 SER A C 1
ATOM 647 O O . SER A 1 91 ? 18.513 -3.627 -30.489 1.00 46.56 91 SER A O 1
ATOM 649 N N . ALA A 1 92 ? 18.098 -5.063 -32.201 1.00 50.50 92 ALA A N 1
ATOM 650 C CA . ALA A 1 92 ? 19.083 -6.093 -31.938 1.00 50.50 92 ALA A CA 1
ATOM 651 C C . ALA A 1 92 ? 20.489 -5.522 -31.683 1.00 50.50 92 ALA A C 1
ATOM 653 O O . ALA A 1 92 ? 21.282 -5.401 -32.604 1.00 50.50 92 ALA A O 1
ATOM 654 N N . GLU A 1 93 ? 20.784 -5.192 -30.432 1.00 47.03 93 GLU A N 1
ATOM 655 C CA . GLU A 1 93 ? 22.130 -5.028 -29.879 1.00 47.03 93 GLU A CA 1
ATOM 656 C C . GLU A 1 93 ? 22.094 -5.533 -28.431 1.00 47.03 93 GLU A C 1
ATOM 658 O O . GLU A 1 93 ? 22.193 -4.786 -27.460 1.00 47.03 93 GLU A O 1
ATOM 663 N N . LEU A 1 94 ? 21.840 -6.833 -28.293 1.00 46.12 94 LEU A N 1
ATOM 664 C CA . LEU A 1 94 ? 22.089 -7.598 -27.075 1.00 46.12 94 LEU A CA 1
ATOM 665 C C . LEU A 1 94 ? 22.760 -8.913 -27.489 1.00 46.12 94 LEU A C 1
ATOM 667 O O . LEU A 1 94 ? 22.146 -9.970 -27.400 1.00 46.12 94 LEU A O 1
ATOM 671 N N . ASP A 1 95 ? 23.992 -8.790 -27.984 1.00 36.66 95 ASP A N 1
ATOM 672 C CA . ASP A 1 95 ? 25.076 -9.770 -27.846 1.00 36.66 95 ASP A CA 1
ATOM 673 C C . ASP A 1 95 ? 26.337 -9.009 -27.404 1.00 36.66 95 ASP A C 1
ATOM 675 O O . ASP A 1 95 ? 26.566 -7.897 -27.941 1.00 36.66 95 ASP A O 1
#

Nearest PDB structures (foldseek):
  5jjf-assembly1_B  TM=7.549E-01  e=5.398E-01  Natronomonas pharaonis
  5jje-assembly1_B  TM=6.537E-01  e=4.725E-01  Natronomonas pharaonis
  3nym-assembly1_B  TM=6.075E-01  e=7.750E+00  Neisseria meningitidis serogroup B
  6cnn-assembly1_A  TM=4.199E-01  e=4.256E+00  Homo sapiens

Radius of gyration: 20.29 Å; Cα contacts (8 Å, |Δi|>4): 19; chains: 1; bounding box: 46×21×54 Å

Sequence (95 aa):
VDSTVIGHLPYAHQLGAVAVGASLYTFLAWAMGFLRMGSTGFAAQAAGRGDGAALRQILLQGLLLAMGLAILLGALGVPLSGVALHFMQPSAELD

Secondary structure (DSSP, 8-state):
-HHHHHTT--SHHHHHHHHHHHHHHHHHHHHHHHHHHHHHHHHHHHHHTT-HHHHHHHHHHHHHHHHHHHHHHHHHHHHHHHHHHHHT---S---

pLDDT: mean 76.64, std 14.91, range [36.66, 92.81]